Protein AF-A0A093LE02-F1 (afdb_monomer_lite)

pLDDT: mean 71.23, std 9.93, range [45.62, 83.25]

Structure (mmCIF, N/CA/C/O backbone):
data_AF-A0A093LE02-F1
#
_entry.id   AF-A0A093LE02-F1
#
loop_
_atom_site.group_PDB
_atom_site.id
_atom_site.type_symbol
_atom_site.label_atom_id
_atom_site.label_alt_id
_atom_site.label_comp_id
_atom_site.label_asym_id
_atom_site.label_entity_id
_atom_site.label_seq_id
_atom_site.pdbx_PDB_ins_code
_atom_site.Cartn_x
_atom_site.Cartn_y
_atom_site.Cartn_z
_atom_site.occupancy
_atom_site.B_iso_or_equiv
_atom_site.auth_seq_id
_atom_site.auth_comp_id
_atom_site.auth_asym_id
_atom_site.auth_atom_id
_atom_site.pdbx_PDB_model_num
ATOM 1 N N . TRP A 1 1 ? -11.512 -5.799 0.416 1.00 56.00 1 TRP A N 1
ATOM 2 C CA . TRP A 1 1 ? -11.307 -7.242 0.710 1.00 56.00 1 TRP A CA 1
ATOM 3 C C . TRP A 1 1 ? -12.238 -8.086 -0.157 1.00 56.00 1 TRP A C 1
ATOM 5 O O . TRP A 1 1 ? -13.084 -8.805 0.358 1.00 56.00 1 TRP A O 1
ATOM 15 N N . GLN A 1 2 ? -12.148 -7.950 -1.479 1.00 45.62 2 GLN A N 1
ATOM 16 C CA . GLN A 1 2 ? -13.052 -8.650 -2.402 1.00 45.62 2 GLN A CA 1
ATOM 17 C C . GLN A 1 2 ? -12.484 -9.990 -2.896 1.00 45.62 2 GLN A C 1
ATOM 19 O O . GLN A 1 2 ? -13.268 -10.834 -3.315 1.00 45.62 2 GLN A O 1
ATOM 24 N N . SER A 1 3 ? -11.176 -10.231 -2.727 1.00 53.97 3 SER A N 1
ATOM 25 C CA . SER A 1 3 ? -10.495 -11.431 -3.234 1.00 53.97 3 SER A CA 1
ATOM 26 C C . SER A 1 3 ? -9.548 -12.055 -2.196 1.00 53.97 3 SER A C 1
ATOM 28 O O . SER A 1 3 ? -9.060 -11.385 -1.276 1.00 53.97 3 SER A O 1
ATOM 30 N N . GLY A 1 4 ? -9.316 -13.368 -2.299 1.00 57.06 4 GLY A N 1
ATOM 31 C CA . GLY A 1 4 ? -8.378 -14.100 -1.441 1.00 57.06 4 GLY A CA 1
ATOM 32 C C . GLY A 1 4 ? -6.916 -13.745 -1.741 1.00 57.06 4 GLY A C 1
ATOM 33 O O . GLY A 1 4 ? -6.588 -13.314 -2.839 1.00 57.06 4 GLY A O 1
ATOM 34 N N . LEU A 1 5 ? -6.009 -13.970 -0.783 1.00 57.94 5 LEU A N 1
ATOM 35 C CA . LEU A 1 5 ? -4.567 -13.669 -0.914 1.00 57.94 5 LEU A CA 1
ATOM 36 C C . LEU A 1 5 ? -3.890 -14.317 -2.139 1.00 57.94 5 LEU A C 1
ATOM 38 O O . LEU A 1 5 ? -2.888 -13.806 -2.627 1.00 57.94 5 LEU A O 1
ATOM 42 N N . LEU A 1 6 ? -4.441 -15.433 -2.620 1.00 53.66 6 LEU A N 1
ATOM 43 C CA . LEU A 1 6 ? -3.957 -16.206 -3.768 1.00 53.66 6 LEU A CA 1
ATOM 44 C C . LEU A 1 6 ? -4.736 -15.928 -5.065 1.00 53.66 6 LEU A C 1
ATOM 46 O O . LEU A 1 6 ? -4.398 -16.479 -6.105 1.00 53.66 6 LEU A O 1
ATOM 50 N N . ASP A 1 7 ? -5.750 -15.063 -5.026 1.00 53.22 7 ASP A N 1
ATOM 51 C CA . ASP A 1 7 ? -6.562 -14.716 -6.200 1.00 53.22 7 ASP A CA 1
ATOM 52 C C . ASP A 1 7 ? -5.900 -13.628 -7.069 1.00 53.22 7 ASP A C 1
ATOM 54 O O . ASP A 1 7 ? -6.394 -13.257 -8.127 1.00 53.22 7 ASP A O 1
ATOM 58 N N . CYS A 1 8 ? -4.712 -13.155 -6.673 1.00 54.88 8 CYS A N 1
ATOM 59 C CA . CYS A 1 8 ? -3.918 -12.194 -7.442 1.00 54.88 8 CYS A CA 1
ATOM 60 C C . CYS A 1 8 ? -3.521 -12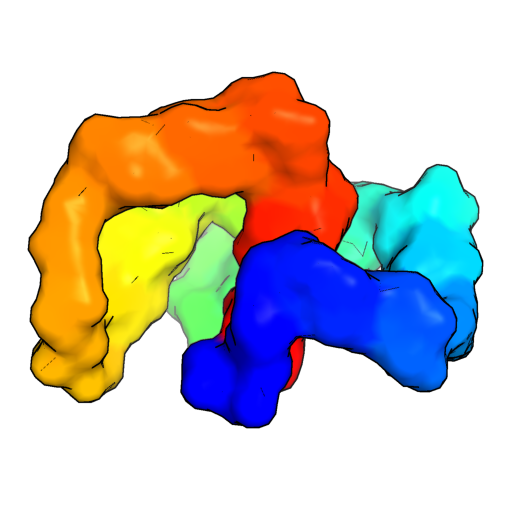.720 -8.840 1.00 54.88 8 CYS A C 1
ATOM 62 O O . CYS A 1 8 ? -3.214 -11.927 -9.728 1.00 54.88 8 CYS A O 1
ATOM 64 N N . CYS A 1 9 ? -3.529 -14.044 -9.049 1.00 52.78 9 CYS A N 1
ATOM 65 C CA . CYS A 1 9 ? -3.329 -14.664 -10.364 1.00 52.78 9 CYS A CA 1
ATOM 66 C C . CYS A 1 9 ? -4.589 -14.652 -11.250 1.00 52.78 9 CYS A C 1
ATOM 68 O O . CYS A 1 9 ? -4.474 -14.903 -12.447 1.00 52.78 9 CYS A O 1
ATOM 70 N N . SER A 1 10 ? -5.768 -14.370 -10.687 1.00 54.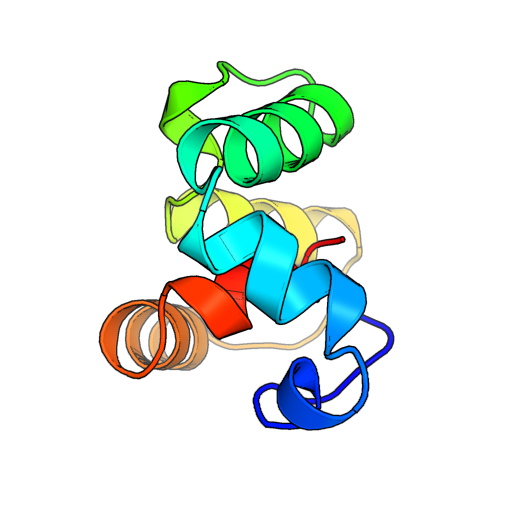91 10 SER A N 1
ATOM 71 C CA . SER A 1 10 ? -7.008 -14.147 -11.440 1.00 54.91 10 SER A CA 1
ATOM 72 C C . SER A 1 10 ? -7.013 -12.733 -12.040 1.00 54.91 10 SER A C 1
ATOM 74 O O . SER A 1 10 ? -7.276 -12.548 -13.228 1.00 54.91 10 SER A O 1
ATOM 76 N N . ASP A 1 11 ? -6.542 -11.744 -11.269 1.00 59.16 11 ASP A N 1
ATOM 77 C CA . ASP A 1 11 ? -6.340 -10.356 -11.703 1.00 59.16 11 ASP A CA 1
ATOM 78 C C . ASP A 1 11 ? -4.939 -10.122 -12.301 1.00 59.16 11 ASP A C 1
ATOM 80 O O . ASP A 1 11 ? -4.156 -9.282 -11.843 1.00 59.16 11 ASP A O 1
ATOM 84 N N . CYS A 1 12 ? -4.608 -10.851 -13.374 1.00 58.31 12 CYS A N 1
ATOM 85 C CA . CYS A 1 12 ? -3.319 -10.738 -14.075 1.00 58.31 12 CYS A CA 1
ATOM 86 C C . CYS A 1 12 ? -2.949 -9.290 -14.459 1.00 58.31 12 CYS A C 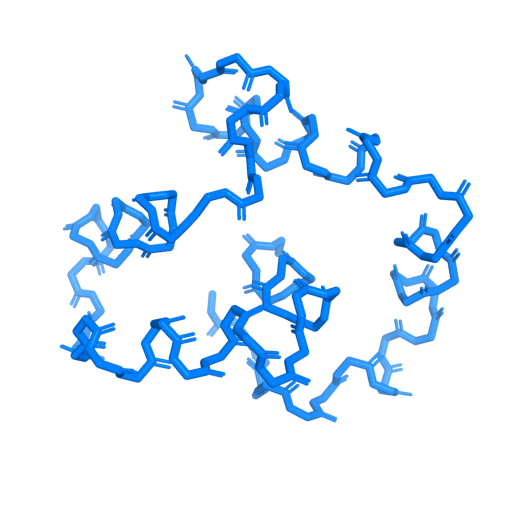1
ATOM 88 O O . CYS A 1 12 ? -1.771 -8.939 -14.446 1.00 58.31 12 CYS A O 1
ATOM 90 N N . GLY A 1 13 ? -3.931 -8.429 -14.754 1.00 59.28 13 GLY A N 1
ATOM 91 C CA . GLY A 1 13 ? -3.699 -7.010 -15.055 1.00 59.28 13 GLY A CA 1
ATOM 92 C C . GLY A 1 13 ? -3.160 -6.212 -13.861 1.00 59.28 13 GLY A C 1
ATOM 93 O O . GLY A 1 13 ? -2.214 -5.439 -14.012 1.00 59.28 13 GLY A O 1
ATOM 94 N N . VAL A 1 14 ? -3.696 -6.446 -12.659 1.00 63.44 14 VAL A N 1
ATOM 95 C CA . VAL A 1 14 ? -3.229 -5.809 -11.415 1.00 63.44 14 VAL A CA 1
ATOM 96 C C . VAL A 1 14 ? -1.894 -6.412 -10.978 1.00 63.44 14 VAL A C 1
ATOM 98 O O . VAL A 1 14 ? -1.015 -5.681 -10.532 1.00 63.44 14 VAL A O 1
ATOM 101 N N . CYS A 1 15 ? -1.690 -7.717 -11.186 1.00 61.38 15 CYS A N 1
ATOM 102 C CA . CYS A 1 15 ? -0.426 -8.392 -10.891 1.00 61.38 15 CYS A CA 1
ATOM 103 C C . CYS A 1 15 ? 0.727 -7.908 -11.794 1.00 61.38 15 CYS A C 1
ATOM 105 O O . CYS A 1 15 ? 1.828 -7.663 -11.303 1.00 61.38 15 CYS A O 1
ATOM 107 N N . LEU A 1 16 ? 0.482 -7.714 -13.096 1.00 58.09 16 LEU A N 1
ATOM 108 C CA . LEU A 1 16 ? 1.462 -7.162 -14.041 1.00 58.09 16 LEU A CA 1
ATOM 109 C C . LEU A 1 16 ? 1.745 -5.676 -13.769 1.00 58.09 16 LEU A C 1
ATOM 111 O O . LEU A 1 16 ? 2.909 -5.279 -13.737 1.00 58.09 16 LEU A O 1
ATOM 115 N N . CYS A 1 17 ? 0.720 -4.861 -13.492 1.00 56.94 17 CYS A N 1
ATOM 116 C CA . CYS A 1 17 ? 0.913 -3.467 -13.072 1.00 56.94 17 CYS A CA 1
ATOM 117 C C . CYS A 1 17 ? 1.608 -3.348 -11.706 1.00 56.94 17 CYS A C 1
ATOM 119 O O . CYS A 1 17 ? 2.428 -2.452 -11.521 1.00 56.94 17 CYS A O 1
ATOM 121 N N . GLY A 1 18 ? 1.329 -4.249 -10.764 1.00 59.72 18 GLY A N 1
ATOM 122 C CA . GLY A 1 18 ? 1.992 -4.320 -9.463 1.00 59.72 18 GLY A CA 1
ATOM 123 C C . GLY A 1 18 ? 3.455 -4.751 -9.573 1.00 59.72 18 GLY A C 1
ATOM 124 O O . GLY A 1 18 ? 4.305 -4.182 -8.896 1.00 59.72 18 GLY A O 1
ATOM 125 N N . ALA A 1 19 ? 3.778 -5.688 -10.470 1.00 59.88 19 ALA A N 1
ATOM 126 C CA . ALA A 1 19 ? 5.150 -6.137 -10.711 1.00 59.88 19 ALA A CA 1
ATOM 127 C C . ALA A 1 19 ? 6.010 -5.086 -11.440 1.00 59.88 19 ALA A C 1
ATOM 129 O O . ALA A 1 19 ? 7.194 -4.959 -11.141 1.00 59.88 19 ALA A O 1
ATOM 130 N N . PHE A 1 20 ? 5.428 -4.315 -12.370 1.00 58.47 20 PHE A N 1
ATOM 131 C CA . PHE A 1 20 ? 6.152 -3.298 -13.152 1.00 58.47 20 PHE A CA 1
ATOM 132 C C . PHE A 1 20 ? 6.113 -1.882 -12.534 1.00 58.47 20 PHE A C 1
ATOM 134 O O . PHE A 1 20 ? 6.986 -1.067 -12.818 1.00 58.47 20 PHE A O 1
ATOM 141 N N . CYS A 1 21 ? 5.122 -1.572 -11.687 1.00 66.12 21 CYS A N 1
ATOM 142 C CA . CYS A 1 21 ? 4.875 -0.243 -11.096 1.00 66.12 21 CYS A CA 1
ATOM 143 C C . CYS A 1 21 ? 4.470 -0.370 -9.613 1.00 66.12 21 CYS A C 1
ATOM 145 O O . CYS A 1 21 ? 3.473 0.205 -9.171 1.00 66.12 21 CYS A O 1
ATOM 147 N N . PHE A 1 22 ? 5.242 -1.128 -8.828 1.00 62.88 22 PHE A N 1
ATOM 148 C CA . PHE A 1 22 ? 4.966 -1.398 -7.408 1.00 62.88 22 PHE A CA 1
ATOM 149 C C . PHE A 1 22 ? 4.697 -0.115 -6.604 1.00 62.88 22 PHE A C 1
ATOM 151 O O . PHE A 1 22 ? 3.670 0.028 -5.943 1.00 62.88 22 PHE A O 1
ATOM 158 N N . SER A 1 23 ? 5.550 0.897 -6.780 1.00 66.81 23 SER A N 1
ATOM 159 C CA . SER A 1 23 ? 5.399 2.214 -6.151 1.00 66.81 23 SER A CA 1
ATOM 160 C C . SER A 1 23 ? 4.085 2.912 -6.513 1.00 66.81 23 SER A C 1
ATOM 162 O O . SER A 1 23 ? 3.507 3.597 -5.679 1.00 66.81 23 SER A O 1
ATOM 164 N N . CYS A 1 24 ? 3.586 2.721 -7.734 1.00 73.38 24 CYS A N 1
ATOM 165 C CA . CYS A 1 24 ? 2.366 3.344 -8.246 1.00 73.38 24 CYS A CA 1
ATOM 166 C C . CYS A 1 24 ? 1.119 2.703 -7.626 1.00 73.38 24 CYS A C 1
ATOM 168 O O . CYS A 1 24 ? 0.170 3.404 -7.280 1.00 73.38 24 CYS A O 1
ATOM 170 N N . LEU A 1 25 ? 1.139 1.379 -7.442 1.00 71.81 25 LEU A N 1
ATOM 171 C CA . LEU A 1 25 ? 0.060 0.642 -6.789 1.00 71.81 25 LEU A CA 1
ATOM 172 C C . LEU A 1 25 ? -0.039 1.018 -5.305 1.00 71.81 25 LEU A C 1
ATOM 174 O O . LEU A 1 25 ? -1.114 1.398 -4.840 1.00 71.81 25 LEU A O 1
ATOM 178 N N . GLY A 1 26 ? 1.091 1.017 -4.588 1.00 73.75 26 GLY A N 1
ATOM 179 C CA . GLY A 1 26 ? 1.135 1.490 -3.203 1.00 73.75 26 GLY A CA 1
ATOM 180 C C . GLY A 1 26 ? 0.756 2.962 -3.067 1.00 73.75 26 GLY A C 1
ATOM 181 O O . GLY A 1 26 ? 0.048 3.317 -2.132 1.00 73.75 26 GLY A O 1
ATOM 182 N N . CYS A 1 27 ? 1.130 3.803 -4.035 1.00 76.94 27 CYS A N 1
ATOM 183 C CA . CYS A 1 27 ? 0.687 5.192 -4.118 1.00 76.94 27 CYS A CA 1
ATOM 184 C C . CYS A 1 27 ? -0.829 5.337 -4.195 1.00 76.94 27 CYS A C 1
ATOM 186 O O . CYS A 1 27 ? -1.388 6.217 -3.548 1.00 76.94 27 CYS A O 1
ATOM 188 N N . GLN A 1 28 ? -1.500 4.511 -5.000 1.00 75.94 28 GLN A N 1
ATOM 189 C CA . GLN A 1 28 ? -2.952 4.578 -5.095 1.00 75.94 28 GLN A CA 1
ATOM 190 C C . GLN A 1 28 ? -3.611 4.097 -3.801 1.00 75.94 28 GLN A C 1
ATOM 192 O O . GLN A 1 28 ? -4.505 4.769 -3.318 1.00 75.94 28 GLN A O 1
ATOM 197 N N . VAL A 1 29 ? -3.141 2.992 -3.209 1.00 77.31 29 VAL A N 1
ATOM 198 C CA . VAL A 1 29 ? -3.651 2.507 -1.909 1.00 77.31 29 VAL A CA 1
ATOM 199 C C . VAL A 1 29 ? -3.432 3.544 -0.804 1.00 77.31 29 VAL A C 1
ATOM 201 O O . VAL A 1 29 ? -4.303 3.754 0.033 1.00 77.31 29 VAL A O 1
ATOM 204 N N . ALA A 1 30 ? -2.280 4.218 -0.809 1.00 79.75 30 ALA A N 1
ATOM 205 C CA . ALA A 1 30 ? -1.996 5.297 0.124 1.00 79.75 30 ALA A CA 1
ATOM 206 C C . ALA A 1 30 ? -2.905 6.506 -0.115 1.00 79.75 30 ALA A C 1
ATOM 208 O O . ALA A 1 30 ? -3.471 7.015 0.843 1.00 79.75 30 ALA A O 1
ATOM 209 N N . ARG A 1 31 ? -3.128 6.912 -1.374 1.00 79.69 31 ARG A N 1
ATOM 210 C CA . ARG A 1 31 ? -4.097 7.967 -1.708 1.00 79.69 31 ARG A CA 1
ATOM 211 C C . ARG A 1 31 ? -5.518 7.628 -1.275 1.00 79.69 31 ARG A C 1
ATOM 213 O O . ARG A 1 31 ? -6.197 8.512 -0.774 1.00 79.69 31 ARG A O 1
ATOM 220 N N . ASP A 1 32 ? -5.950 6.382 -1.448 1.00 79.88 32 ASP A N 1
ATOM 221 C CA . ASP A 1 32 ? -7.282 5.928 -1.026 1.00 79.88 32 ASP A CA 1
ATOM 222 C C . ASP A 1 32 ? -7.453 6.011 0.508 1.00 79.88 32 ASP A C 1
ATOM 224 O O . ASP A 1 32 ? -8.572 6.015 1.016 1.00 79.88 32 ASP A O 1
ATOM 228 N N . MET A 1 33 ? -6.338 6.105 1.242 1.00 77.25 33 MET A N 1
ATOM 229 C CA . MET A 1 33 ? -6.266 6.259 2.695 1.00 77.25 33 MET A CA 1
ATOM 230 C C . MET A 1 33 ? -5.792 7.648 3.151 1.00 77.25 33 MET A C 1
ATOM 232 O O . MET A 1 33 ? -5.558 7.826 4.344 1.00 77.25 33 MET A O 1
ATOM 236 N N . ASP A 1 34 ? -5.651 8.614 2.235 1.00 81.88 34 ASP A N 1
ATOM 237 C CA . ASP A 1 34 ? -5.096 9.956 2.491 1.00 81.88 34 ASP A CA 1
ATOM 238 C C . ASP A 1 34 ? -3.678 9.957 3.115 1.00 81.88 34 ASP A C 1
ATOM 240 O O . ASP A 1 34 ? -3.282 10.874 3.833 1.00 81.88 34 ASP A O 1
ATOM 244 N N . GLU A 1 35 ? -2.873 8.937 2.809 1.00 82.38 35 GLU A N 1
ATOM 245 C CA . GLU A 1 35 ? -1.515 8.739 3.326 1.00 82.38 35 GLU A CA 1
ATOM 246 C C . GLU A 1 35 ? -0.430 8.929 2.252 1.00 82.38 35 GLU A C 1
ATOM 248 O O . GLU A 1 35 ? -0.674 8.952 1.040 1.00 82.38 35 GLU A O 1
ATOM 253 N N . CYS A 1 36 ? 0.828 9.033 2.693 1.00 77.75 36 CYS A N 1
ATOM 254 C CA . CYS A 1 36 ? 1.968 9.188 1.790 1.00 77.75 36 CYS A CA 1
ATOM 255 C C . CYS A 1 36 ? 2.184 7.950 0.900 1.00 77.75 36 CYS A C 1
ATOM 257 O O . CYS A 1 36 ? 2.196 6.812 1.369 1.00 77.75 36 CYS A O 1
ATOM 259 N N . CYS A 1 37 ? 2.470 8.189 -0.382 1.00 70.38 37 CYS A N 1
ATOM 260 C CA . CYS A 1 37 ? 2.726 7.187 -1.420 1.00 70.38 37 CYS A CA 1
ATOM 261 C C . CYS A 1 37 ? 3.662 6.026 -1.023 1.00 70.38 37 CYS A C 1
ATOM 263 O O . CYS A 1 37 ? 3.454 4.886 -1.435 1.00 70.38 37 CYS A O 1
ATOM 265 N N . LEU A 1 38 ? 4.703 6.304 -0.231 1.00 65.81 38 LEU A N 1
ATOM 266 C CA . LEU A 1 38 ? 5.675 5.294 0.208 1.00 65.81 38 LEU A CA 1
ATOM 267 C C . LEU A 1 38 ? 5.146 4.384 1.327 1.00 65.81 38 LEU A C 1
ATOM 269 O O . LEU A 1 38 ? 5.657 3.281 1.511 1.00 65.81 38 LEU A O 1
ATOM 273 N N . CYS A 1 39 ? 4.109 4.807 2.051 1.00 68.44 39 CYS A N 1
ATOM 274 C CA . CYS A 1 39 ? 3.561 4.080 3.195 1.00 68.44 39 CYS A CA 1
ATOM 275 C C . CYS A 1 39 ? 2.580 2.969 2.791 1.00 68.44 39 CYS A C 1
ATOM 277 O O . CYS A 1 39 ? 2.300 2.086 3.605 1.00 68.44 39 CYS A O 1
ATOM 279 N N . GLY A 1 40 ? 2.103 2.973 1.538 1.00 67.25 40 GLY A N 1
ATOM 280 C CA . GLY A 1 40 ? 1.061 2.075 1.022 1.00 67.25 40 GLY A CA 1
ATOM 281 C C . GLY A 1 40 ? 1.358 0.573 1.130 1.00 67.25 40 GLY A C 1
ATOM 282 O O . GLY A 1 40 ? 0.430 -0.227 1.168 1.00 67.25 40 GLY A O 1
ATOM 283 N N . HIS A 1 41 ? 2.634 0.185 1.234 1.00 66.50 41 HIS A N 1
ATOM 284 C CA . HIS A 1 41 ? 3.073 -1.218 1.312 1.00 66.50 41 HIS A CA 1
ATOM 285 C C . HIS A 1 41 ? 3.265 -1.738 2.743 1.00 66.50 41 HIS A C 1
ATOM 287 O O . HIS A 1 41 ? 3.677 -2.880 2.941 1.00 66.50 41 HIS A O 1
ATOM 293 N N . SER A 1 42 ? 3.037 -0.904 3.758 1.00 76.19 42 SER A N 1
ATOM 294 C CA . SER A 1 42 ? 3.309 -1.289 5.140 1.00 76.19 42 SER A CA 1
ATOM 295 C C . SER A 1 42 ? 2.214 -2.194 5.716 1.00 76.19 42 SER A C 1
ATOM 297 O O . SER A 1 42 ? 1.029 -2.071 5.402 1.00 76.19 42 SER A O 1
ATOM 299 N N . VAL A 1 43 ? 2.604 -3.068 6.650 1.00 76.38 43 VAL A N 1
ATOM 300 C CA . VAL A 1 43 ? 1.664 -3.862 7.469 1.00 76.38 43 VAL A CA 1
ATOM 301 C C . VAL A 1 43 ? 0.686 -2.950 8.226 1.00 76.38 43 VAL A C 1
ATOM 303 O O . VAL A 1 43 ? -0.468 -3.319 8.466 1.00 76.38 43 VAL A O 1
ATOM 306 N N . ALA A 1 44 ? 1.125 -1.729 8.546 1.00 80.56 44 ALA A N 1
ATOM 307 C CA . ALA A 1 44 ? 0.293 -0.701 9.150 1.00 80.56 44 ALA A CA 1
ATOM 308 C C . ALA A 1 44 ? -0.916 -0.347 8.268 1.00 80.56 44 ALA A C 1
ATOM 310 O O . ALA A 1 44 ? -2.022 -0.283 8.794 1.00 80.56 44 ALA A O 1
ATOM 311 N N . MET A 1 45 ? -0.757 -0.232 6.943 1.00 80.62 45 MET A N 1
ATOM 312 C CA . MET A 1 45 ? -1.875 0.071 6.036 1.00 80.62 45 MET A CA 1
ATOM 313 C C . MET A 1 45 ? -2.911 -1.051 5.980 1.00 80.62 45 MET A C 1
ATOM 315 O O . MET A 1 45 ? -4.106 -0.776 6.018 1.00 80.62 45 MET A O 1
ATOM 319 N N . ARG A 1 46 ? -2.491 -2.326 5.976 1.00 80.31 46 ARG A N 1
ATOM 320 C CA . ARG A 1 46 ? -3.434 -3.465 6.071 1.00 80.31 46 ARG A CA 1
ATOM 321 C C . ARG A 1 46 ? -4.193 -3.483 7.388 1.00 80.31 46 ARG A C 1
ATOM 323 O O . ARG A 1 46 ? -5.389 -3.779 7.405 1.00 80.31 46 ARG A O 1
ATOM 330 N N . THR A 1 47 ? -3.497 -3.173 8.476 1.00 82.06 47 THR A N 1
ATOM 331 C CA . THR A 1 47 ? -4.099 -3.131 9.809 1.00 82.06 47 THR A CA 1
ATOM 332 C C . THR A 1 47 ? -5.099 -1.980 9.887 1.00 82.06 47 THR A C 1
ATOM 334 O O . THR A 1 47 ? -6.234 -2.192 10.301 1.00 82.06 47 THR A O 1
ATOM 337 N N . LEU A 1 48 ? -4.721 -0.796 9.395 1.00 83.12 48 LEU A N 1
ATOM 338 C CA . LEU A 1 48 ? -5.573 0.389 9.320 1.00 83.12 48 LEU A CA 1
ATOM 339 C C . LEU A 1 48 ? -6.800 0.169 8.426 1.00 83.12 48 LEU A C 1
ATOM 341 O O . LEU A 1 48 ? -7.906 0.540 8.807 1.00 83.12 48 LEU A O 1
ATOM 345 N N . TYR A 1 49 ? -6.643 -0.497 7.279 1.00 81.69 49 TYR A N 1
ATOM 346 C CA . TYR A 1 49 ? -7.766 -0.874 6.418 1.00 81.69 49 TYR A CA 1
ATOM 347 C C . TYR A 1 49 ? -8.747 -1.780 7.179 1.00 81.69 49 TYR A C 1
ATOM 349 O O . TYR A 1 49 ? -9.953 -1.538 7.187 1.00 81.69 49 TYR A O 1
ATOM 357 N N . ARG A 1 50 ? -8.260 -2.811 7.883 1.00 80.19 50 ARG A N 1
ATOM 358 C CA . ARG A 1 50 ? -9.145 -3.697 8.655 1.00 80.19 50 ARG A CA 1
ATOM 359 C C . ARG A 1 50 ? -9.829 -3.009 9.820 1.00 80.19 50 ARG A C 1
ATOM 361 O O . ARG A 1 50 ? -10.999 -3.292 10.052 1.00 80.19 50 ARG A O 1
ATOM 368 N N . THR A 1 51 ? -9.134 -2.133 10.542 1.00 82.56 51 THR A N 1
ATOM 369 C CA . THR A 1 51 ? -9.743 -1.395 11.654 1.00 82.56 51 THR A CA 1
ATOM 370 C C . THR A 1 51 ? -10.775 -0.391 11.147 1.00 82.56 51 THR A C 1
ATOM 372 O O . THR A 1 51 ? -11.848 -0.296 11.731 1.00 82.56 51 THR A O 1
ATOM 375 N N . ARG A 1 52 ? -10.521 0.283 10.016 1.00 83.00 52 ARG A N 1
ATOM 376 C CA . ARG A 1 52 ? -11.488 1.177 9.352 1.00 83.00 52 ARG A CA 1
ATOM 377 C C . ARG A 1 52 ? -12.762 0.447 8.932 1.00 83.00 52 ARG A C 1
ATOM 379 O O . ARG A 1 52 ? -13.859 0.913 9.230 1.00 83.00 52 ARG A O 1
ATOM 386 N N . TYR A 1 53 ? -12.624 -0.701 8.275 1.00 83.25 53 TYR A N 1
ATOM 387 C CA . TYR A 1 53 ? -13.760 -1.466 7.751 1.00 83.25 53 TYR A CA 1
ATOM 388 C C . TYR A 1 53 ? -14.274 -2.558 8.707 1.00 83.25 53 TYR A C 1
ATOM 390 O O . TYR A 1 53 ? -15.111 -3.361 8.307 1.00 83.25 53 TYR A O 1
ATOM 398 N N . HIS A 1 54 ? -13.799 -2.595 9.960 1.00 81.31 54 HIS A N 1
ATOM 399 C CA . HIS A 1 54 ? -14.163 -3.594 10.979 1.00 81.31 54 HIS A CA 1
ATOM 400 C C . HIS A 1 54 ? -14.064 -5.053 10.489 1.00 81.31 54 HIS A C 1
ATOM 402 O O . HIS A 1 54 ? -14.890 -5.905 10.819 1.00 81.31 54 HIS A O 1
ATOM 408 N N . ILE A 1 55 ? -13.041 -5.356 9.688 1.00 82.75 55 ILE A N 1
ATOM 409 C CA . ILE A 1 55 ? -12.835 -6.691 9.122 1.00 82.75 55 ILE A CA 1
ATOM 410 C C . ILE A 1 55 ? -12.109 -7.560 10.161 1.00 82.75 55 ILE A C 1
ATOM 412 O O . ILE A 1 55 ? -11.019 -7.181 10.605 1.00 82.75 55 ILE A O 1
ATOM 416 N N . PRO A 1 56 ? -12.645 -8.739 10.529 1.00 79.50 56 PRO A N 1
ATOM 417 C CA . PRO A 1 56 ? -11.976 -9.636 11.462 1.00 79.50 56 PRO A CA 1
ATOM 418 C C . PRO A 1 56 ? -10.663 -10.162 10.864 1.00 79.50 56 PRO A C 1
ATOM 420 O O . PRO A 1 56 ? -10.596 -10.593 9.712 1.00 79.50 56 PRO A O 1
ATOM 423 N N . GLY A 1 57 ? -9.594 -10.126 11.654 1.00 78.44 57 GLY A N 1
ATOM 424 C CA . GLY A 1 57 ? -8.268 -10.578 11.247 1.00 78.44 57 GLY A CA 1
ATOM 425 C C . GLY A 1 57 ? -7.256 -10.456 12.380 1.00 78.44 57 GLY A C 1
ATOM 426 O O . GLY A 1 57 ? -7.558 -9.916 13.442 1.00 78.44 57 GLY A O 1
ATOM 427 N N . SER A 1 58 ? -6.049 -10.966 12.157 1.00 82.75 58 SER A N 1
ATOM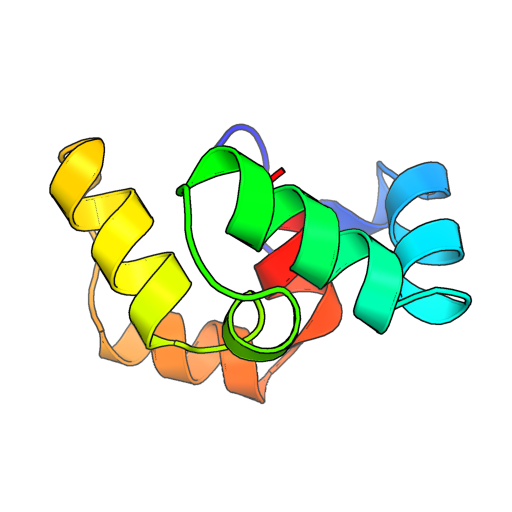 428 C CA . SER A 1 58 ? -4.947 -10.896 13.115 1.00 82.75 58 SER A CA 1
ATOM 429 C C . SER A 1 58 ? -3.734 -10.205 12.500 1.00 82.75 58 SER A C 1
ATOM 431 O O . SER A 1 58 ? -3.412 -10.421 11.331 1.00 82.75 58 SER A O 1
ATOM 433 N N . ILE A 1 59 ? -3.013 -9.425 13.314 1.00 82.88 59 ILE A N 1
ATOM 434 C CA . ILE A 1 59 ? -1.765 -8.757 12.900 1.00 82.88 59 ILE A CA 1
ATOM 435 C C . ILE A 1 59 ? -0.744 -9.790 12.409 1.00 82.88 59 ILE A C 1
ATOM 437 O O . ILE A 1 59 ? -0.034 -9.557 11.437 1.00 82.88 59 ILE A O 1
ATOM 441 N N . LEU A 1 60 ? -0.712 -10.973 13.031 1.00 81.56 60 LEU A N 1
ATOM 442 C CA . LEU A 1 60 ? 0.166 -12.063 12.612 1.00 81.56 60 LEU A CA 1
ATOM 443 C C . LEU A 1 60 ? -0.148 -12.537 11.186 1.00 81.56 60 LEU A C 1
ATOM 445 O O . LEU A 1 60 ? 0.770 -12.747 10.399 1.00 81.56 60 LEU A O 1
ATOM 449 N N . SER A 1 61 ? -1.433 -12.653 10.833 1.00 78.56 61 SER A N 1
ATOM 450 C CA . SER A 1 61 ? -1.847 -12.979 9.466 1.00 78.56 61 SER A CA 1
ATOM 451 C C . SER A 1 61 ? -1.445 -11.887 8.473 1.00 78.56 61 SER A C 1
ATOM 453 O O . SER A 1 61 ? -1.194 -12.201 7.312 1.00 78.56 61 SER A O 1
ATOM 455 N N . ASP A 1 62 ? -1.369 -10.630 8.907 1.00 81.19 62 ASP A N 1
ATOM 456 C CA . ASP A 1 62 ? -0.955 -9.507 8.064 1.00 81.19 62 ASP A CA 1
ATOM 457 C C . ASP A 1 62 ? 0.541 -9.407 7.866 1.00 81.19 62 ASP A C 1
ATOM 459 O O . ASP A 1 62 ? 0.984 -9.199 6.738 1.00 81.19 62 ASP A O 1
ATOM 463 N N . CYS A 1 63 ? 1.319 -9.641 8.920 1.00 80.38 63 CYS A N 1
ATOM 464 C CA . CYS A 1 63 ? 2.758 -9.820 8.801 1.00 80.38 63 CYS A CA 1
ATOM 465 C C . CYS A 1 63 ? 3.076 -11.011 7.894 1.00 80.38 63 CYS A C 1
ATOM 467 O O . CYS A 1 63 ? 3.897 -10.889 6.991 1.00 80.38 63 CYS A O 1
ATOM 469 N N . ALA A 1 64 ? 2.404 -12.151 8.085 1.00 80.62 64 ALA A N 1
ATOM 470 C CA . ALA A 1 64 ? 2.606 -13.335 7.256 1.00 80.62 64 ALA A CA 1
ATOM 471 C C . ALA A 1 64 ? 2.252 -13.070 5.784 1.00 80.62 64 ALA A C 1
ATOM 473 O O . ALA A 1 64 ? 3.022 -13.439 4.905 1.00 80.62 64 ALA A O 1
ATOM 474 N N . ALA A 1 65 ? 1.143 -12.378 5.508 1.00 76.00 65 ALA A N 1
ATOM 475 C CA . ALA A 1 65 ? 0.752 -11.972 4.158 1.00 76.00 65 ALA A CA 1
ATOM 476 C C . ALA A 1 65 ? 1.777 -11.028 3.506 1.00 76.00 65 ALA A C 1
ATOM 478 O O . ALA A 1 65 ? 2.169 -11.247 2.360 1.00 76.00 65 ALA A O 1
ATOM 479 N N . ALA A 1 66 ? 2.242 -10.017 4.245 1.00 77.31 66 ALA A N 1
ATOM 480 C CA . ALA A 1 66 ? 3.230 -9.055 3.766 1.00 77.31 66 ALA A CA 1
ATOM 481 C C . ALA A 1 66 ? 4.613 -9.688 3.530 1.00 77.31 66 ALA A C 1
ATOM 483 O O . ALA A 1 66 ? 5.309 -9.295 2.601 1.00 77.31 66 ALA A O 1
ATOM 484 N N . MET A 1 67 ? 5.007 -10.680 4.3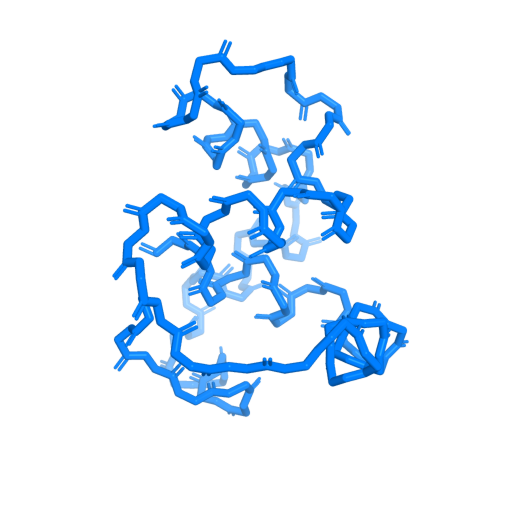37 1.00 76.38 67 MET A N 1
ATOM 485 C CA . MET A 1 67 ? 6.273 -11.406 4.170 1.00 76.38 67 MET A CA 1
ATOM 486 C C . MET A 1 67 ? 6.203 -12.487 3.087 1.00 76.38 67 MET A C 1
ATOM 488 O O . MET A 1 67 ? 7.169 -12.682 2.357 1.00 76.38 67 MET A O 1
ATOM 492 N N . CYS A 1 68 ? 5.083 -13.207 2.986 1.00 76.12 68 CYS A N 1
ATOM 493 C CA . CYS A 1 68 ? 4.926 -14.326 2.057 1.00 76.12 68 CYS A CA 1
ATOM 494 C C . CYS A 1 68 ? 4.706 -13.852 0.615 1.00 76.12 68 CYS A C 1
ATOM 496 O O . CYS A 1 68 ? 5.315 -14.395 -0.302 1.00 76.12 68 CYS A O 1
ATOM 498 N N . CYS A 1 69 ? 3.871 -12.827 0.408 1.00 72.69 69 CYS A N 1
ATOM 499 C CA . CYS A 1 69 ? 3.694 -12.194 -0.898 1.00 72.69 69 CYS A CA 1
ATOM 500 C C . CYS A 1 69 ? 3.323 -10.706 -0.735 1.00 72.69 69 CYS A C 1
ATOM 502 O O . CYS A 1 69 ? 2.134 -10.365 -0.738 1.00 72.69 69 CYS A O 1
ATOM 504 N N . PRO A 1 70 ? 4.308 -9.790 -0.634 1.00 69.88 70 PRO A N 1
ATOM 505 C CA . PRO A 1 70 ? 4.034 -8.362 -0.455 1.00 69.88 70 PRO A CA 1
ATOM 506 C C . PRO A 1 70 ? 3.195 -7.783 -1.605 1.00 69.88 70 PRO A C 1
ATOM 508 O O . PRO A 1 70 ? 2.268 -7.017 -1.359 1.00 69.88 70 PRO A O 1
ATOM 511 N N . LEU A 1 71 ? 3.441 -8.227 -2.842 1.00 70.00 71 LEU A N 1
ATOM 512 C CA . LEU A 1 71 ? 2.662 -7.880 -4.040 1.00 70.00 71 LEU A CA 1
ATOM 513 C C . LEU A 1 71 ? 1.190 -8.255 -3.912 1.00 70.00 71 LEU A C 1
ATOM 515 O O . LEU A 1 71 ? 0.330 -7.378 -3.938 1.00 70.00 71 LEU A O 1
ATOM 519 N N . CYS A 1 72 ? 0.907 -9.535 -3.682 1.00 72.56 72 CYS A N 1
ATOM 520 C CA . CYS A 1 72 ? -0.453 -10.031 -3.508 1.00 72.56 72 CYS A CA 1
ATOM 521 C C . CYS A 1 72 ? -1.157 -9.327 -2.337 1.00 72.56 72 CYS A C 1
ATOM 523 O O . CYS A 1 72 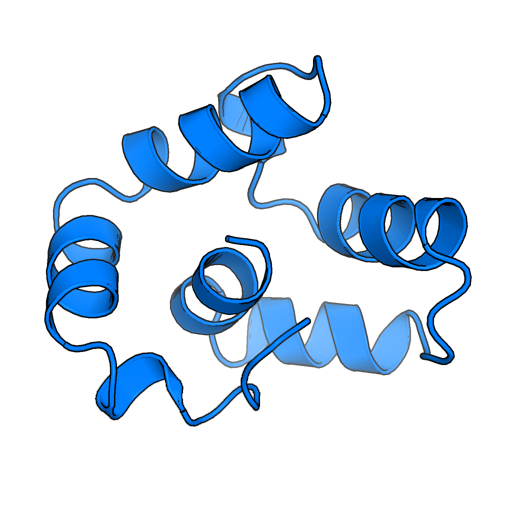? -2.348 -9.025 -2.397 1.00 72.56 72 CYS A O 1
ATOM 525 N N . SER A 1 73 ? -0.406 -9.033 -1.270 1.00 73.50 73 SER A N 1
ATOM 526 C CA . SER A 1 73 ? -0.939 -8.371 -0.085 1.00 73.50 73 SER A CA 1
ATOM 527 C C . SER A 1 73 ? -1.394 -6.929 -0.355 1.00 73.50 73 SER A C 1
ATOM 529 O O . SER A 1 73 ? -2.360 -6.480 0.262 1.00 73.50 73 SER A O 1
ATOM 531 N N . VAL A 1 74 ? -0.748 -6.218 -1.283 1.00 72.88 74 VAL A N 1
ATOM 532 C CA . VAL A 1 74 ? -1.143 -4.859 -1.683 1.00 72.88 74 VAL A CA 1
ATOM 533 C C . VAL A 1 74 ? -2.219 -4.889 -2.760 1.00 72.88 74 VAL A C 1
ATOM 535 O O . VAL A 1 74 ? -3.152 -4.096 -2.691 1.00 72.88 74 VAL A O 1
ATOM 538 N N . CYS A 1 75 ? -2.175 -5.847 -3.687 1.00 72.25 75 CYS A N 1
ATOM 539 C CA . CYS A 1 75 ? -3.261 -6.055 -4.647 1.00 72.25 75 CYS A CA 1
ATOM 540 C C . CYS A 1 75 ? -4.601 -6.320 -3.948 1.00 72.25 75 CYS A C 1
ATOM 542 O O . CYS A 1 75 ? -5.617 -5.806 -4.380 1.00 72.25 75 CYS A O 1
ATOM 544 N N . GLN A 1 76 ? -4.601 -7.044 -2.824 1.00 73.19 76 GLN A N 1
ATOM 545 C CA . GLN A 1 76 ? -5.813 -7.318 -2.042 1.00 73.19 76 GLN A CA 1
ATOM 546 C C . GLN A 1 76 ? -6.442 -6.069 -1.379 1.00 73.19 76 GLN A C 1
ATOM 548 O O . GLN A 1 76 ? -7.581 -6.121 -0.898 1.00 73.19 76 GLN A O 1
ATOM 553 N N . LEU A 1 77 ? -5.675 -4.980 -1.258 1.00 70.25 77 LEU A N 1
ATOM 554 C CA . LEU A 1 77 ? -6.127 -3.713 -0.673 1.00 70.25 77 LEU A CA 1
ATOM 555 C C . LEU A 1 77 ? -6.801 -2.794 -1.698 1.00 70.25 77 LEU A C 1
ATOM 557 O O . LEU A 1 77 ? -7.551 -1.914 -1.277 1.00 70.25 77 LEU A O 1
ATOM 561 N N . LYS A 1 78 ? -6.523 -2.983 -2.994 1.00 66.50 78 LYS A N 1
ATOM 562 C CA . LYS A 1 78 ? -7.295 -2.377 -4.084 1.00 66.50 78 LYS A CA 1
ATOM 563 C C . LYS A 1 78 ? -8.614 -3.128 -4.252 1.00 66.50 78 LYS A C 1
ATOM 565 O O . LYS A 1 78 ? -9.620 -2.429 -4.482 1.00 66.50 78 LYS A O 1
#

InterPro domains:
  IPR006461 PLAC8 motif-containing protein [PF04749] (1-76)
  IPR006461 PLAC8 motif-containing protein [PTHR15907] (1-77)
  IPR006461 PLAC8 motif-containing protein [TIGR01571] (1-77)

Organism: Eurypyga helias (NCBI:txid54383)

Radius of gyration: 11.5 Å; chains: 1; bounding box: 20×26×28 Å

Sequence (78 aa):
WQSGLLDCCSDCGVCLCGAFCFSCLGCQVARDMDECCLCGHSVAMRTLYRTRYHIPGSILSDCAAAMCCPLCSVCQLK

Foldseek 3Di:
DPDDLPCVVVVVVLLVCCVVPVLVLLQVLQVVVVHHSVCSLDLVSVVVLCVVVVPDDDSVVSVCSCVVPSSSSSSVSD

Secondary structure (DSSP, 8-state):
--S-TTGGGT-HHHHHHHHH-HHHHHHHHHHHTT--GGGGGSHHHHHHHHHHTT----HHHHHHHHHH-HHHHHHTT-